Protein AF-A0A7X8MKA2-F1 (afdb_monomer_lite)

Sequence (68 aa):
MSQILELYRSTNNNEFTKLITGAAPYFSTIDPMFVELKPGYAEITVPNTKNIHNHMGTVHAIAMCNAA

Foldseek 3Di:
DPPLVVVPVVDDQVVSVCVVCVVVVVLVQQVKTWDDDDVPDTDIDGDQDPSQADPVSGGHPVSVVSVD

Secondary structure (DSSP, 8-state):
--HHHHHHHTS-HHHHHHHHHHHSGGGGGG--EEEEEETTEEEEE----GGGB-TTSSB-HHHHHHT-

Structure (mmCIF, N/CA/C/O backbone):
data_AF-A0A7X8MKA2-F1
#
_entry.id   AF-A0A7X8MKA2-F1
#
loop_
_atom_site.group_PDB
_atom_site.id
_atom_site.type_symbol
_atom_site.label_atom_id
_atom_site.label_alt_id
_atom_site.label_comp_id
_atom_site.label_asym_id
_atom_site.label_entity_id
_atom_site.label_seq_id
_atom_site.pdbx_PDB_ins_code
_atom_site.Cartn_x
_atom_site.Cartn_y
_atom_site.Cartn_z
_atom_site.occupancy
_atom_site.B_iso_or_equiv
_atom_site.auth_seq_id
_atom_site.auth_comp_id
_atom_site.auth_asym_id
_atom_site.auth_atom_id
_atom_site.pdbx_PDB_model_num
ATOM 1 N N . MET A 1 1 ? -8.325 1.460 22.155 1.00 58.88 1 MET A N 1
ATOM 2 C CA . MET A 1 1 ? -8.416 1.355 20.682 1.00 58.88 1 MET A CA 1
ATOM 3 C C . MET A 1 1 ? -7.085 1.824 20.106 1.00 58.88 1 MET A C 1
ATOM 5 O O . MET A 1 1 ? -6.475 2.685 20.725 1.00 58.88 1 MET A O 1
ATOM 9 N N . SER A 1 2 ? -6.592 1.270 18.994 1.00 84.00 2 SER A N 1
ATOM 10 C CA . SER A 1 2 ? -5.413 1.851 18.323 1.00 84.00 2 SER A CA 1
ATOM 11 C C . SER A 1 2 ? -5.784 3.226 17.752 1.00 84.00 2 SER A C 1
ATOM 13 O O . SER A 1 2 ? -6.797 3.322 17.061 1.00 84.00 2 SER A O 1
ATOM 15 N N . GLN A 1 3 ? -4.975 4.262 18.006 1.00 89.75 3 GLN A N 1
ATOM 16 C CA . GLN A 1 3 ? -5.174 5.614 17.452 1.00 89.75 3 GLN A CA 1
ATOM 17 C C . GLN A 1 3 ? -5.258 5.598 15.915 1.00 89.75 3 GLN A C 1
ATOM 19 O O . GLN A 1 3 ? -6.021 6.350 15.317 1.00 89.75 3 GLN A O 1
ATOM 24 N N . ILE A 1 4 ? -4.534 4.679 15.267 1.00 91.12 4 ILE A N 1
ATOM 25 C CA . ILE A 1 4 ? -4.565 4.503 13.808 1.00 91.12 4 ILE A CA 1
ATOM 26 C C . ILE A 1 4 ? -5.916 3.962 13.334 1.00 91.12 4 ILE A C 1
ATOM 28 O O . ILE A 1 4 ? -6.407 4.360 12.283 1.00 91.12 4 ILE A O 1
ATOM 32 N N . LEU A 1 5 ? -6.546 3.081 14.114 1.00 91.56 5 LEU A N 1
ATOM 33 C CA . LEU A 1 5 ? -7.860 2.545 13.765 1.00 91.56 5 LEU A CA 1
ATOM 34 C C . LEU A 1 5 ? -8.958 3.607 13.902 1.00 91.56 5 LEU A C 1
ATOM 36 O O . LEU A 1 5 ? -9.917 3.601 13.135 1.00 91.56 5 LEU A O 1
ATOM 40 N N . GLU A 1 6 ? -8.830 4.514 14.871 1.00 93.50 6 GLU A N 1
ATOM 41 C CA . GLU A 1 6 ? -9.723 5.671 14.995 1.00 93.50 6 GLU A CA 1
ATOM 42 C C . GLU A 1 6 ? -9.551 6.625 13.809 1.00 93.50 6 GLU A C 1
ATOM 44 O O . GLU A 1 6 ? -10.549 7.005 13.200 1.00 93.50 6 GLU A O 1
ATOM 49 N N . LEU A 1 7 ? -8.305 6.906 13.411 1.00 93.56 7 LEU A N 1
ATOM 50 C CA . LEU A 1 7 ? -7.999 7.700 12.220 1.00 93.56 7 LEU A CA 1
ATOM 51 C C . LEU A 1 7 ? -8.566 7.073 10.936 1.00 93.56 7 LEU A C 1
ATOM 53 O O . LEU A 1 7 ? -9.156 7.771 10.114 1.00 93.56 7 LEU A O 1
ATOM 57 N N . TYR A 1 8 ? -8.423 5.757 10.766 1.00 95.00 8 TYR A N 1
ATOM 58 C CA . TYR A 1 8 ? -8.996 5.037 9.626 1.00 95.00 8 TYR A CA 1
ATOM 59 C C . TYR A 1 8 ? -10.519 5.181 9.573 1.00 95.00 8 TYR A C 1
ATOM 61 O O . TYR A 1 8 ? -11.084 5.444 8.521 1.00 95.00 8 TYR A O 1
ATOM 69 N N . ARG A 1 9 ? -11.196 5.076 10.721 1.00 93.25 9 ARG A N 1
ATOM 70 C CA . ARG A 1 9 ? -12.657 5.225 10.802 1.00 93.25 9 ARG A CA 1
ATOM 71 C C . ARG A 1 9 ? -13.137 6.651 10.545 1.00 93.25 9 ARG A C 1
ATOM 73 O O . ARG A 1 9 ? -14.288 6.828 10.159 1.00 93.25 9 ARG A O 1
ATOM 80 N N . SER A 1 10 ? -12.296 7.652 10.795 1.00 95.00 10 SER A N 1
ATOM 81 C CA . SER A 1 10 ? -12.629 9.063 10.589 1.00 95.00 10 SER A CA 1
ATOM 82 C C . SER A 1 10 ? -12.268 9.585 9.195 1.00 95.00 10 SER A C 1
ATOM 84 O O . SER A 1 10 ? -12.498 10.760 8.924 1.00 95.00 10 SER A O 1
ATOM 86 N N . THR A 1 11 ? -11.672 8.760 8.330 1.00 95.81 11 THR A N 1
ATOM 87 C CA . THR A 1 11 ? -11.203 9.141 6.988 1.00 95.81 11 THR A CA 1
ATOM 88 C C . THR A 1 11 ? -11.723 8.162 5.936 1.00 95.81 11 THR A C 1
ATOM 90 O O . THR A 1 11 ? -12.211 7.081 6.255 1.00 95.81 11 THR A O 1
ATOM 93 N N . ASN A 1 12 ? -11.651 8.539 4.659 1.00 96.19 12 ASN A N 1
ATOM 94 C CA . ASN A 1 12 ? -11.819 7.567 3.576 1.00 96.19 12 ASN A CA 1
ATOM 95 C C . ASN A 1 12 ? -10.482 6.874 3.260 1.00 96.19 12 ASN A C 1
ATOM 97 O O . ASN A 1 12 ? -9.412 7.394 3.576 1.00 96.19 12 ASN A O 1
ATOM 101 N N . ASN A 1 13 ? -10.534 5.724 2.581 1.00 96.50 13 ASN A N 1
ATOM 102 C CA . ASN A 1 13 ? -9.341 4.924 2.280 1.00 96.50 13 ASN A CA 1
ATOM 103 C C . ASN A 1 13 ? -8.248 5.705 1.530 1.00 96.50 13 ASN A C 1
ATOM 105 O O . ASN A 1 13 ? -7.067 5.504 1.808 1.00 96.50 13 ASN A O 1
ATOM 109 N N . ASN A 1 14 ? -8.611 6.607 0.611 1.00 96.81 14 ASN A N 1
ATOM 110 C CA . ASN A 1 14 ? -7.634 7.389 -0.153 1.00 96.81 14 ASN A CA 1
ATOM 111 C C . ASN A 1 14 ? -6.872 8.371 0.743 1.00 96.81 14 ASN A C 1
ATOM 113 O O . ASN A 1 14 ? -5.649 8.474 0.662 1.00 96.81 14 ASN A O 1
ATOM 117 N N . GLU A 1 15 ? -7.590 9.107 1.589 1.00 97.25 15 GLU A N 1
ATOM 118 C CA . GLU A 1 15 ? -6.993 10.038 2.550 1.00 97.25 15 GLU A CA 1
ATOM 119 C C . GLU A 1 15 ? -6.149 9.303 3.580 1.00 97.25 15 GLU A C 1
ATOM 121 O O . GLU A 1 15 ? -5.004 9.686 3.813 1.00 97.25 15 GLU A O 1
ATOM 126 N N . PHE A 1 16 ? -6.678 8.212 4.134 1.00 97.19 16 PHE A N 1
ATOM 127 C CA . PHE A 1 16 ? -5.947 7.382 5.079 1.00 97.19 16 PHE A CA 1
ATOM 128 C C . PHE A 1 16 ? -4.636 6.871 4.482 1.00 97.19 16 PHE A C 1
ATOM 130 O O . PHE A 1 16 ? -3.574 7.040 5.078 1.00 97.19 16 PHE A O 1
ATOM 137 N N . THR A 1 17 ? -4.699 6.311 3.271 1.00 97.38 17 THR A N 1
ATOM 138 C CA . THR A 1 17 ? -3.524 5.825 2.542 1.00 97.38 17 THR A CA 1
ATOM 139 C C . THR A 1 17 ? -2.491 6.938 2.393 1.00 97.38 17 THR A C 1
ATOM 141 O O . THR A 1 17 ? -1.344 6.744 2.782 1.00 97.38 17 THR A O 1
ATOM 144 N N . LYS A 1 18 ? -2.896 8.129 1.925 1.00 97.06 18 LYS A N 1
ATOM 145 C CA . LYS A 1 18 ? -1.994 9.283 1.765 1.00 97.06 18 LYS A CA 1
ATOM 146 C C . LYS A 1 18 ? -1.340 9.709 3.077 1.00 97.06 18 LYS A C 1
ATOM 148 O O . LYS A 1 18 ? -0.148 10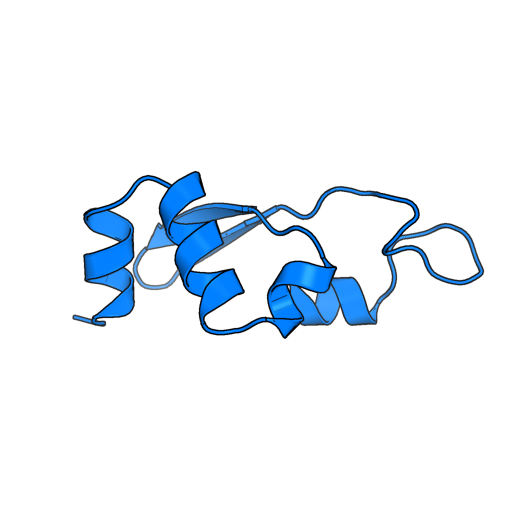.011 3.082 1.00 97.06 18 LYS A O 1
ATOM 153 N N . LEU A 1 19 ? -2.097 9.744 4.175 1.00 96.81 19 LEU A N 1
ATOM 154 C CA . LEU A 1 19 ? -1.574 10.096 5.496 1.00 96.81 19 LEU A CA 1
ATOM 155 C C . LEU A 1 19 ? -0.532 9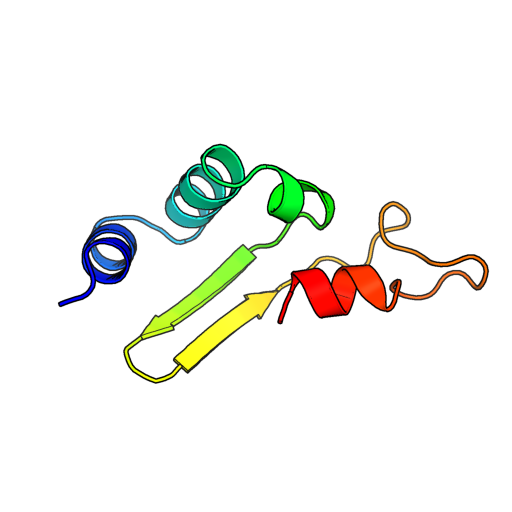.077 5.965 1.00 96.81 19 LEU A C 1
ATOM 157 O O . LEU A 1 19 ? 0.557 9.467 6.385 1.00 96.81 19 LEU A O 1
ATOM 161 N N . ILE A 1 20 ? -0.837 7.783 5.843 1.00 95.88 20 ILE A N 1
ATOM 162 C CA . ILE A 1 20 ? 0.074 6.706 6.241 1.00 95.88 20 ILE A CA 1
ATOM 163 C C . ILE A 1 20 ? 1.338 6.715 5.385 1.00 95.88 20 ILE A C 1
ATOM 165 O O . ILE A 1 20 ? 2.434 6.718 5.936 1.00 95.88 20 ILE A O 1
ATOM 169 N N . THR A 1 21 ? 1.224 6.788 4.058 1.00 96.94 21 THR A N 1
ATOM 170 C CA . THR A 1 21 ? 2.400 6.837 3.177 1.00 96.94 21 THR A CA 1
ATOM 171 C C . THR A 1 21 ? 3.181 8.143 3.320 1.00 96.94 21 THR A C 1
ATOM 173 O O . THR A 1 21 ? 4.379 8.159 3.069 1.00 96.94 21 THR A O 1
ATOM 176 N N . GLY A 1 22 ? 2.541 9.237 3.745 1.00 96.94 22 GLY A N 1
ATOM 177 C CA . GLY A 1 22 ? 3.222 10.489 4.080 1.00 96.94 22 GLY A CA 1
ATOM 178 C C . GLY A 1 22 ? 4.035 10.389 5.373 1.00 96.94 22 GLY A C 1
ATOM 179 O O . GLY A 1 22 ? 5.158 10.884 5.434 1.00 96.94 22 GLY A O 1
ATOM 180 N N . ALA A 1 23 ? 3.497 9.711 6.390 1.00 96.38 23 ALA A N 1
ATOM 181 C CA . ALA A 1 23 ? 4.191 9.459 7.652 1.00 96.38 23 ALA A CA 1
ATOM 182 C C . ALA A 1 23 ? 5.257 8.351 7.545 1.00 96.38 23 ALA A C 1
ATOM 184 O O . ALA A 1 23 ? 6.254 8.382 8.264 1.00 96.38 23 ALA A O 1
ATOM 185 N N . ALA A 1 24 ? 5.069 7.388 6.638 1.00 96.25 24 ALA A N 1
ATOM 186 C CA . ALA A 1 24 ? 5.974 6.273 6.378 1.00 96.25 24 ALA A CA 1
ATOM 187 C C . ALA A 1 24 ? 6.310 6.184 4.870 1.00 96.25 24 ALA A C 1
ATOM 189 O O . ALA A 1 24 ? 5.752 5.352 4.146 1.00 96.25 24 ALA A O 1
ATOM 190 N N . PRO A 1 25 ? 7.252 7.022 4.383 1.00 96.81 25 PRO A N 1
ATOM 191 C CA . PRO A 1 25 ? 7.495 7.233 2.953 1.00 96.81 25 PRO A CA 1
ATOM 192 C C . PRO A 1 25 ? 7.878 5.987 2.157 1.00 96.81 25 PRO A C 1
ATOM 194 O O . PRO A 1 25 ? 7.586 5.917 0.968 1.00 96.81 25 PRO A O 1
ATOM 197 N N . TYR A 1 26 ? 8.501 4.980 2.774 1.00 97.56 26 TYR A N 1
ATOM 198 C CA . TYR A 1 26 ? 8.901 3.767 2.054 1.00 97.56 26 TYR A CA 1
ATOM 199 C C . TYR A 1 26 ? 7.702 2.992 1.481 1.00 97.56 26 TYR A C 1
ATOM 201 O O . TYR A 1 26 ? 7.806 2.420 0.395 1.00 97.56 26 TYR A O 1
ATOM 209 N N . PHE A 1 27 ? 6.536 3.044 2.134 1.00 97.94 27 PHE A N 1
ATOM 210 C CA . PHE A 1 27 ? 5.319 2.422 1.607 1.00 97.94 27 PHE A CA 1
ATOM 211 C C . PHE A 1 27 ? 4.824 3.102 0.330 1.00 97.94 27 PHE A C 1
ATOM 213 O O . PHE A 1 27 ? 4.202 2.446 -0.493 1.00 97.94 27 PHE A O 1
ATOM 220 N N . SER A 1 28 ? 5.152 4.379 0.096 1.00 97.50 28 SER A N 1
ATOM 221 C CA . SER A 1 28 ? 4.783 5.056 -1.157 1.00 97.50 28 SER A CA 1
ATOM 222 C C . SER A 1 28 ? 5.457 4.448 -2.392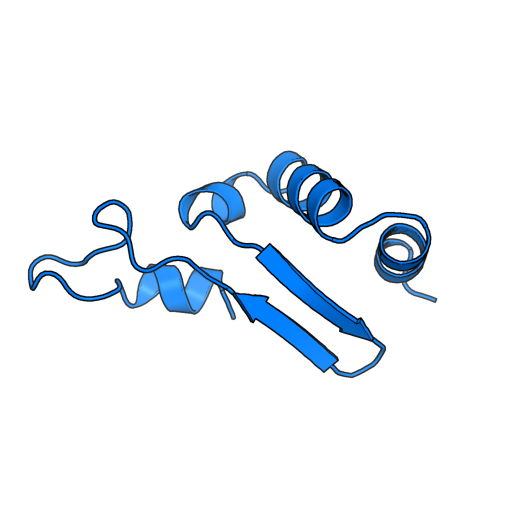 1.00 97.50 28 SER A C 1
ATOM 224 O O . SER A 1 28 ? 4.950 4.601 -3.494 1.00 97.50 28 SER A O 1
ATOM 226 N N . THR A 1 29 ? 6.557 3.701 -2.227 1.00 97.94 29 THR A N 1
ATOM 227 C CA . THR A 1 29 ? 7.301 3.104 -3.354 1.00 97.94 29 THR A CA 1
ATOM 228 C C . THR A 1 29 ? 6.534 2.012 -4.101 1.00 97.94 29 THR A C 1
ATOM 230 O O . THR A 1 29 ? 6.938 1.643 -5.203 1.00 97.94 29 THR A O 1
ATOM 233 N N . ILE A 1 30 ? 5.451 1.492 -3.514 1.00 97.94 30 ILE A N 1
ATOM 234 C CA . ILE A 1 30 ? 4.600 0.462 -4.121 1.00 97.94 30 ILE A CA 1
ATOM 235 C C . ILE A 1 30 ? 3.203 0.974 -4.492 1.00 97.94 30 ILE A C 1
ATOM 237 O O . ILE A 1 30 ? 2.372 0.174 -4.898 1.00 97.94 30 ILE A O 1
ATOM 241 N N . ASP A 1 31 ? 2.931 2.276 -4.358 1.00 97.50 31 ASP A N 1
ATOM 242 C CA . ASP A 1 31 ? 1.614 2.879 -4.624 1.00 97.50 31 ASP A CA 1
ATOM 243 C C . ASP A 1 31 ? 0.429 2.087 -4.006 1.00 97.50 31 ASP A C 1
ATOM 245 O O . ASP A 1 31 ? -0.499 1.694 -4.721 1.00 97.50 31 ASP A O 1
ATOM 249 N N . PRO A 1 32 ? 0.446 1.795 -2.688 1.00 97.81 32 PRO A N 1
ATOM 250 C CA . PRO A 1 32 ? -0.538 0.920 -2.067 1.00 97.81 32 PRO A CA 1
ATOM 251 C C . PRO A 1 32 ? -1.891 1.624 -1.940 1.00 97.81 32 PRO A C 1
ATOM 253 O O . PRO A 1 32 ? -1.970 2.851 -1.922 1.00 97.81 32 PRO A O 1
ATOM 256 N N . MET A 1 33 ? -2.958 0.846 -1.772 1.00 98.06 33 MET A N 1
ATOM 257 C CA . MET A 1 33 ? -4.287 1.357 -1.445 1.00 98.06 33 MET A CA 1
ATOM 258 C C . MET A 1 33 ? -4.963 0.471 -0.405 1.00 98.06 33 MET A C 1
ATOM 260 O O . MET A 1 33 ? -5.133 -0.728 -0.628 1.00 98.06 33 MET A O 1
ATOM 264 N N . PHE A 1 34 ? -5.397 1.063 0.708 1.00 97.50 34 PHE A N 1
ATOM 265 C CA . PHE A 1 34 ? -6.205 0.351 1.697 1.00 97.50 34 PHE A CA 1
ATOM 266 C C . PHE A 1 34 ? -7.592 0.016 1.132 1.00 97.50 34 PHE A C 1
ATOM 268 O O . PHE A 1 34 ? -8.264 0.874 0.558 1.00 97.50 34 PHE A O 1
ATOM 275 N N . VAL A 1 35 ? -8.034 -1.228 1.320 1.00 97.44 35 VAL A N 1
ATOM 276 C CA . VAL A 1 35 ? -9.380 -1.697 0.955 1.00 97.44 35 VAL A CA 1
ATOM 277 C C . VAL A 1 35 ? -10.244 -1.809 2.204 1.00 97.44 35 VAL A C 1
ATOM 279 O O . VAL A 1 35 ? -11.309 -1.196 2.269 1.00 97.44 35 VAL A O 1
ATOM 282 N N . GLU A 1 36 ? -9.753 -2.506 3.226 1.00 96.31 36 GLU A N 1
ATOM 283 C CA . GLU A 1 36 ? -10.451 -2.668 4.498 1.00 96.31 36 GLU A CA 1
ATOM 284 C C . GLU A 1 36 ? -9.451 -2.754 5.656 1.00 96.31 36 GLU A C 1
ATOM 286 O O . GLU A 1 36 ? -8.427 -3.430 5.569 1.00 96.31 36 GLU A O 1
ATOM 291 N N . LEU A 1 37 ? -9.764 -2.093 6.770 1.00 95.75 37 LEU A N 1
ATOM 292 C CA . LEU A 1 37 ? -9.017 -2.224 8.016 1.00 95.75 37 LEU A CA 1
ATOM 293 C C . LEU A 1 37 ? -9.978 -2.340 9.204 1.00 95.75 37 LEU A C 1
ATOM 295 O O . LEU A 1 37 ? -10.753 -1.434 9.515 1.00 95.75 37 LEU A O 1
ATOM 299 N N . LYS A 1 38 ? -9.909 -3.469 9.909 1.00 94.12 38 LYS A N 1
ATOM 300 C CA . LYS A 1 38 ? -10.693 -3.748 11.119 1.00 94.12 38 LYS A CA 1
ATOM 301 C C . LYS A 1 38 ? -9.861 -4.570 12.111 1.00 94.12 38 LYS A C 1
ATOM 303 O O . LYS A 1 38 ? -8.827 -5.121 11.744 1.00 94.12 38 LYS A O 1
ATOM 308 N N . PRO A 1 39 ? -10.252 -4.659 13.393 1.00 94.06 39 PRO A N 1
ATOM 309 C CA . PRO A 1 39 ? -9.522 -5.485 14.350 1.00 94.06 39 PRO A CA 1
ATOM 310 C C . PRO A 1 39 ? -9.346 -6.925 13.841 1.00 94.06 39 PRO A C 1
ATOM 312 O O . PRO A 1 39 ? -10.330 -7.599 13.551 1.00 94.06 39 PRO A O 1
ATOM 315 N N . GLY A 1 40 ? -8.093 -7.372 13.721 1.00 95.00 40 GLY A N 1
ATOM 316 C CA . GLY A 1 40 ? -7.745 -8.713 13.238 1.00 95.00 40 GLY A CA 1
ATOM 317 C C . GLY A 1 40 ? -7.753 -8.897 11.715 1.00 95.00 40 GLY A C 1
ATOM 318 O O . GLY A 1 40 ? -7.536 -10.018 11.267 1.00 95.00 40 GLY A O 1
ATOM 319 N N . TYR A 1 41 ? -7.991 -7.847 10.920 1.00 95.81 41 TYR A N 1
ATOM 320 C CA . TYR A 1 41 ? -7.997 -7.942 9.459 1.00 95.81 41 TYR A CA 1
ATOM 321 C C . TYR A 1 41 ? -7.541 -6.646 8.784 1.00 95.81 41 TYR A C 1
ATOM 323 O O . TYR A 1 41 ? -8.017 -5.556 9.108 1.00 95.81 41 TYR A O 1
ATOM 331 N N . ALA A 1 42 ? -6.656 -6.788 7.805 1.00 96.31 42 ALA A N 1
ATOM 332 C CA . ALA A 1 42 ? -6.253 -5.720 6.909 1.00 96.31 42 ALA A CA 1
ATOM 333 C C . ALA A 1 42 ? -6.225 -6.263 5.479 1.00 96.31 42 ALA A C 1
ATOM 335 O O . ALA A 1 42 ? -5.704 -7.350 5.236 1.00 96.31 42 ALA A O 1
ATOM 336 N N . GLU A 1 43 ? -6.770 -5.489 4.551 1.00 97.8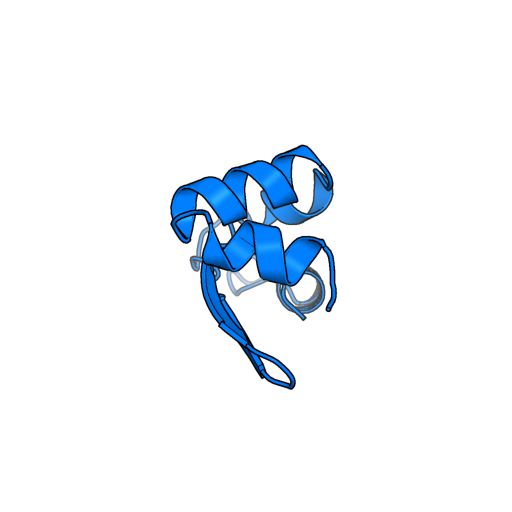1 43 GLU A N 1
ATOM 337 C CA . GLU A 1 43 ? -6.688 -5.734 3.121 1.00 97.81 43 GLU A CA 1
ATOM 338 C C . GLU A 1 43 ? -6.154 -4.481 2.439 1.00 97.81 43 GLU A C 1
ATOM 340 O O . GLU A 1 43 ? -6.669 -3.372 2.635 1.00 97.81 43 GLU A O 1
ATOM 345 N N . ILE A 1 44 ? -5.128 -4.670 1.616 1.00 97.88 44 ILE A N 1
ATOM 346 C CA . ILE A 1 44 ? -4.577 -3.634 0.756 1.00 97.88 44 ILE A CA 1
ATOM 347 C C . ILE A 1 44 ? -4.422 -4.172 -0.662 1.00 97.88 44 ILE A C 1
ATOM 349 O O . ILE A 1 44 ? -4.299 -5.376 -0.887 1.00 97.88 44 ILE A O 1
ATOM 353 N N . THR A 1 45 ? -4.381 -3.261 -1.623 1.00 98.06 45 THR A N 1
ATOM 354 C CA . THR A 1 45 ? -4.070 -3.558 -3.020 1.00 98.06 45 THR A CA 1
ATOM 355 C C . THR A 1 45 ? -2.817 -2.815 -3.448 1.00 98.06 45 THR A C 1
ATOM 357 O O . THR A 1 45 ? -2.498 -1.747 -2.927 1.00 98.06 45 THR A O 1
ATOM 360 N N . VAL A 1 46 ? -2.101 -3.407 -4.400 1.00 97.75 46 VAL A N 1
ATOM 361 C CA . VAL A 1 46 ? -0.876 -2.867 -4.990 1.00 97.75 46 VAL A CA 1
ATOM 362 C C . VAL A 1 46 ? -1.010 -2.999 -6.507 1.00 97.75 46 VAL A C 1
ATOM 364 O O . VAL A 1 46 ? -1.284 -4.102 -6.994 1.00 97.75 46 VAL A O 1
ATOM 367 N N . PRO A 1 47 ? -0.867 -1.913 -7.284 1.00 97.56 47 PRO A N 1
ATOM 368 C CA . PRO A 1 47 ? -1.020 -1.975 -8.727 1.00 97.56 47 PRO A CA 1
ATOM 369 C C . PRO A 1 47 ? 0.167 -2.705 -9.365 1.00 97.56 47 PRO A C 1
ATOM 371 O O . PRO A 1 47 ? 1.328 -2.443 -9.063 1.00 97.56 47 PRO A O 1
ATOM 374 N N . ASN A 1 48 ? -0.113 -3.596 -10.315 1.00 98.00 48 ASN A N 1
ATOM 375 C CA . ASN A 1 48 ? 0.925 -4.280 -11.080 1.00 98.00 48 ASN A CA 1
ATOM 376 C C . ASN A 1 48 ? 1.523 -3.332 -12.139 1.00 98.00 48 ASN A C 1
ATOM 378 O O . ASN A 1 48 ? 1.024 -3.251 -13.263 1.00 98.00 48 ASN A O 1
ATOM 382 N N . THR A 1 49 ? 2.576 -2.596 -11.772 1.00 97.56 49 THR A N 1
ATOM 383 C CA . THR A 1 49 ? 3.233 -1.600 -12.636 1.00 97.56 49 THR A CA 1
ATOM 384 C C . THR A 1 49 ? 4.718 -1.895 -12.839 1.00 97.56 49 THR A C 1
ATOM 386 O O . THR A 1 49 ? 5.366 -2.518 -12.001 1.00 97.56 49 THR A O 1
ATOM 389 N N . LYS A 1 50 ? 5.290 -1.374 -13.934 1.00 97.50 50 LYS A N 1
ATOM 390 C CA . LYS A 1 50 ? 6.723 -1.526 -14.252 1.00 97.50 50 LYS A CA 1
ATOM 391 C C . LYS A 1 50 ? 7.657 -0.993 -13.159 1.00 97.50 50 LYS A C 1
ATOM 393 O O . LYS A 1 50 ? 8.778 -1.476 -13.053 1.00 97.50 50 LYS A O 1
ATOM 398 N N . ASN A 1 51 ? 7.205 -0.033 -12.350 1.00 97.12 51 ASN A N 1
ATOM 399 C CA . ASN A 1 51 ? 8.007 0.565 -11.279 1.00 97.12 51 ASN A CA 1
ATOM 400 C C . ASN A 1 51 ? 8.343 -0.439 -10.168 1.00 97.12 51 ASN A C 1
ATOM 402 O O . ASN A 1 51 ? 9.368 -0.297 -9.509 1.00 97.12 51 ASN A O 1
ATOM 406 N N . ILE A 1 52 ? 7.498 -1.459 -9.984 1.00 98.00 52 ILE A N 1
ATO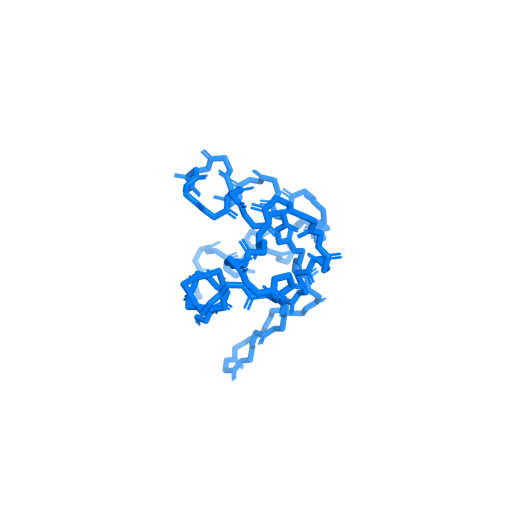M 407 C CA . ILE A 1 52 ? 7.664 -2.493 -8.957 1.00 98.00 52 ILE A CA 1
ATOM 408 C C . ILE A 1 52 ? 7.991 -3.861 -9.556 1.00 98.00 52 ILE A C 1
ATOM 410 O O . ILE A 1 52 ? 7.792 -4.886 -8.903 1.00 98.00 52 ILE A O 1
ATOM 414 N N . HIS A 1 53 ? 8.443 -3.917 -10.809 1.00 98.62 53 HIS A N 1
ATOM 415 C CA . HIS A 1 53 ? 8.839 -5.174 -11.434 1.00 98.62 53 HIS A CA 1
ATOM 416 C C . HIS A 1 53 ? 10.276 -5.555 -11.086 1.00 98.62 53 HIS A C 1
ATOM 418 O O . HIS A 1 53 ? 11.146 -4.710 -10.889 1.00 98.62 53 HIS A O 1
ATOM 424 N N . ASN A 1 54 ? 10.538 -6.856 -11.025 1.00 98.44 54 ASN A N 1
ATOM 425 C CA . ASN A 1 54 ? 11.891 -7.397 -11.014 1.00 98.44 54 ASN A CA 1
ATOM 426 C C . ASN A 1 54 ? 12.468 -7.473 -12.442 1.00 98.44 54 ASN A C 1
ATOM 428 O O . ASN A 1 54 ? 11.819 -7.132 -13.432 1.00 98.44 54 ASN A O 1
ATOM 432 N N . HIS A 1 55 ? 13.693 -7.982 -12.554 1.00 98.06 55 HIS A N 1
ATOM 433 C CA . HIS A 1 55 ? 14.408 -8.152 -13.823 1.00 98.06 55 HIS A CA 1
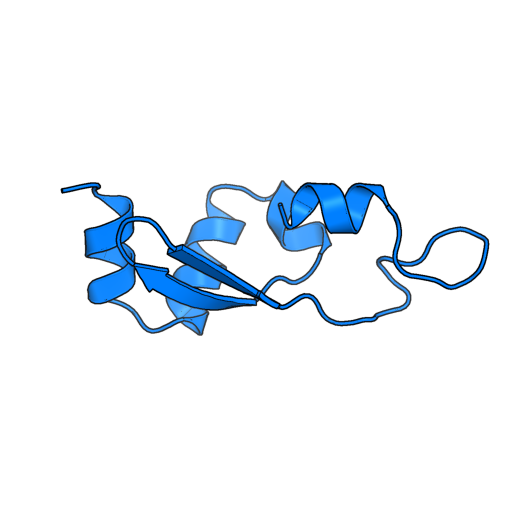ATOM 434 C C . HIS A 1 55 ? 13.763 -9.162 -14.797 1.00 98.06 55 HIS A C 1
ATOM 436 O O . HIS A 1 55 ? 14.210 -9.270 -15.934 1.00 98.06 55 HIS A O 1
ATOM 442 N N . MET A 1 56 ? 12.719 -9.886 -14.381 1.00 98.12 56 MET A N 1
ATOM 443 C CA . MET A 1 56 ? 11.927 -10.795 -15.220 1.00 98.12 56 MET A CA 1
ATOM 444 C C . MET A 1 56 ? 10.590 -10.177 -15.666 1.00 98.12 56 MET A C 1
ATOM 446 O O . MET A 1 56 ? 9.825 -10.829 -16.371 1.00 98.12 56 MET A O 1
ATOM 450 N N . GLY A 1 57 ? 10.279 -8.940 -15.260 1.00 97.94 57 GLY A N 1
ATOM 451 C CA . GLY A 1 57 ? 9.023 -8.270 -15.616 1.00 97.94 57 GLY A CA 1
ATOM 452 C C . GLY A 1 57 ? 7.804 -8.726 -14.807 1.00 97.94 57 GLY A C 1
ATOM 453 O O . GLY A 1 57 ? 6.672 -8.539 -15.248 1.00 97.94 57 GLY A O 1
ATOM 454 N N . THR A 1 58 ? 8.012 -9.335 -13.636 1.00 98.50 58 THR A N 1
ATOM 455 C CA . THR A 1 58 ? 6.937 -9.680 -12.689 1.00 98.50 58 THR A CA 1
ATOM 456 C C . THR A 1 58 ? 7.041 -8.820 -11.437 1.00 98.50 58 THR A C 1
ATOM 458 O O . THR A 1 58 ? 8.090 -8.233 -11.185 1.00 98.50 58 THR A O 1
ATOM 461 N N . VAL A 1 59 ? 5.997 -8.786 -10.604 1.00 98.38 59 VAL A N 1
ATOM 462 C CA . VAL A 1 59 ? 6.032 -8.058 -9.324 1.00 98.38 59 VAL A CA 1
ATOM 463 C C . VAL A 1 59 ? 7.242 -8.491 -8.487 1.00 98.38 59 VAL A C 1
ATOM 465 O O . VAL A 1 59 ? 7.529 -9.681 -8.334 1.00 98.38 59 VAL A O 1
ATOM 468 N N . HIS A 1 60 ? 7.987 -7.509 -7.986 1.00 98.62 60 HIS A N 1
ATOM 469 C CA . HIS A 1 60 ? 9.196 -7.710 -7.205 1.00 98.62 60 HIS A CA 1
ATOM 470 C C . HIS A 1 60 ? 8.851 -8.303 -5.835 1.00 98.62 60 HIS A C 1
ATOM 472 O O . HIS A 1 60 ? 7.972 -7.801 -5.138 1.00 98.62 60 HIS A O 1
ATOM 478 N N . ALA A 1 61 ? 9.583 -9.332 -5.397 1.00 98.38 61 ALA A N 1
ATOM 479 C CA . ALA A 1 61 ? 9.311 -9.996 -4.118 1.00 98.38 61 ALA A CA 1
ATOM 480 C C . ALA A 1 61 ? 9.347 -9.015 -2.932 1.00 98.38 61 ALA A C 1
ATOM 482 O O . ALA A 1 61 ? 8.460 -9.028 -2.090 1.00 98.38 61 ALA A O 1
ATOM 483 N N . ILE A 1 62 ? 10.317 -8.095 -2.916 1.00 98.12 62 ILE A N 1
ATOM 484 C CA . ILE A 1 62 ? 10.412 -7.057 -1.873 1.00 98.12 62 ILE A CA 1
ATOM 485 C C . ILE A 1 62 ? 9.251 -6.049 -1.926 1.00 98.12 62 ILE A C 1
ATOM 487 O O . ILE A 1 62 ? 8.860 -5.542 -0.883 1.00 98.12 62 ILE A O 1
ATOM 491 N N . ALA A 1 63 ? 8.646 -5.802 -3.094 1.00 98.12 63 ALA A N 1
ATOM 492 C CA . ALA A 1 63 ? 7.433 -4.985 -3.165 1.00 98.12 63 ALA A CA 1
ATOM 493 C C . ALA A 1 63 ? 6.250 -5.704 -2.496 1.00 98.12 63 ALA A C 1
ATOM 495 O O . ALA A 1 63 ? 5.493 -5.076 -1.764 1.00 98.12 63 ALA A O 1
ATOM 496 N N . MET A 1 64 ? 6.146 -7.028 -2.661 1.00 97.88 64 MET A N 1
ATOM 497 C CA . MET A 1 64 ? 5.169 -7.838 -1.923 1.00 97.88 64 MET A CA 1
ATOM 498 C C . MET A 1 64 ? 5.466 -7.877 -0.421 1.00 97.88 64 MET A C 1
ATOM 500 O O . MET A 1 64 ? 4.538 -7.810 0.372 1.00 97.88 64 MET A O 1
ATOM 504 N N . CYS A 1 65 ? 6.738 -7.933 -0.014 1.00 98.00 65 CYS A N 1
ATOM 505 C CA . CYS A 1 65 ? 7.112 -7.810 1.399 1.00 98.00 65 CYS A CA 1
ATOM 506 C C . CYS A 1 65 ? 6.752 -6.438 1.978 1.00 98.00 65 CYS A C 1
ATOM 508 O O . CYS A 1 65 ? 6.393 -6.356 3.140 1.00 98.00 65 CYS A O 1
ATOM 510 N N . ASN A 1 66 ? 6.835 -5.372 1.180 1.00 97.62 66 ASN A N 1
ATOM 511 C CA . ASN A 1 66 ? 6.413 -4.032 1.588 1.00 97.62 66 ASN A CA 1
ATOM 512 C C . ASN A 1 66 ? 4.878 -3.925 1.736 1.00 97.62 66 ASN A C 1
ATOM 514 O O . ASN A 1 66 ? 4.381 -3.032 2.410 1.00 97.62 66 ASN A O 1
ATOM 518 N N . ALA A 1 67 ? 4.126 -4.834 1.113 1.00 96.44 67 ALA A N 1
ATOM 519 C CA . ALA A 1 67 ? 2.671 -4.910 1.209 1.00 96.44 67 ALA A CA 1
ATOM 520 C C . ALA A 1 67 ? 2.164 -5.799 2.367 1.00 96.44 67 ALA A C 1
ATOM 522 O O . ALA A 1 67 ? 0.962 -5.815 2.631 1.00 96.44 67 ALA A O 1
ATOM 523 N N . ALA A 1 68 ? 3.049 -6.569 3.007 1.00 93.50 68 ALA A N 1
ATOM 524 C CA . ALA A 1 68 ? 2.720 -7.539 4.055 1.00 93.50 68 ALA A CA 1
ATOM 525 C C . ALA A 1 68 ? 2.856 -6.932 5.457 1.00 93.50 68 ALA A C 1
ATOM 527 O O . ALA A 1 68 ? 1.985 -7.237 6.303 1.00 93.50 68 ALA A O 1
#

Radius of gyration: 13.06 Å; chains: 1; bounding box: 27×21×36 Å

pLDDT: mean 95.92, std 5.12, range [58.88, 98.62]